Protein AF-A0A918XH96-F1 (afdb_monomer)

Structure (mmCIF, N/CA/C/O backbone):
data_AF-A0A918XH96-F1
#
_entry.id   AF-A0A918XH96-F1
#
loop_
_atom_site.group_PDB
_atom_site.id
_atom_site.type_symbol
_atom_site.label_atom_id
_atom_site.label_alt_id
_atom_site.label_comp_id
_atom_site.label_asym_id
_atom_site.label_entity_id
_atom_site.label_seq_id
_atom_site.pdbx_PDB_ins_code
_atom_site.Cartn_x
_atom_site.Cartn_y
_atom_site.Cartn_z
_atom_site.occupancy
_atom_site.B_iso_or_equiv
_atom_site.auth_seq_id
_atom_site.auth_comp_id
_atom_site.auth_asym_id
_atom_site.auth_atom_id
_atom_site.pdbx_PDB_model_num
ATOM 1 N N . MET A 1 1 ? 6.356 -19.910 -9.004 1.00 43.50 1 MET A N 1
ATOM 2 C CA . MET A 1 1 ? 5.643 -19.763 -7.718 1.00 43.50 1 MET A CA 1
ATOM 3 C C . MET A 1 1 ? 6.420 -20.559 -6.695 1.00 43.50 1 MET A C 1
ATOM 5 O O . MET A 1 1 ? 6.343 -21.779 -6.713 1.00 43.50 1 MET A O 1
ATOM 9 N N . GLU A 1 2 ? 7.242 -19.891 -5.894 1.00 53.94 2 GLU A N 1
ATOM 10 C CA . GLU A 1 2 ? 7.964 -20.565 -4.818 1.00 53.94 2 GLU A CA 1
ATOM 11 C C . GLU A 1 2 ? 7.059 -20.674 -3.594 1.00 53.94 2 GLU A C 1
ATOM 13 O O . GLU A 1 2 ? 6.277 -19.769 -3.296 1.00 53.94 2 GLU A O 1
ATOM 18 N N . ILE A 1 3 ? 7.145 -21.812 -2.913 1.00 57.75 3 ILE A N 1
ATOM 19 C CA . ILE A 1 3 ? 6.344 -22.203 -1.746 1.00 57.75 3 ILE A CA 1
ATOM 20 C C . ILE A 1 3 ? 6.321 -21.102 -0.662 1.00 57.75 3 ILE A C 1
ATOM 22 O O . ILE A 1 3 ? 5.319 -20.922 0.029 1.00 57.75 3 ILE A O 1
ATOM 26 N N . THR A 1 4 ? 7.372 -20.286 -0.589 1.00 67.88 4 THR A N 1
ATOM 27 C CA . THR A 1 4 ? 7.492 -19.063 0.219 1.00 67.88 4 THR A CA 1
ATOM 28 C C . THR A 1 4 ? 6.334 -18.077 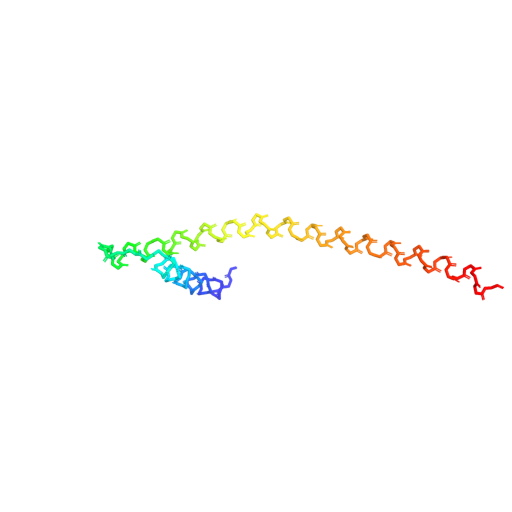0.043 1.00 67.88 4 THR A C 1
ATOM 30 O O . THR A 1 4 ? 5.833 -17.558 1.038 1.00 67.88 4 THR A O 1
ATOM 33 N N . GLY A 1 5 ? 5.843 -17.854 -1.179 1.00 71.06 5 GLY A N 1
ATOM 34 C CA . GLY A 1 5 ? 4.760 -16.896 -1.434 1.00 71.06 5 GLY A CA 1
ATOM 35 C C . GLY A 1 5 ? 3.423 -17.312 -0.815 1.00 71.06 5 GLY A C 1
ATOM 36 O O . GLY A 1 5 ? 2.674 -16.469 -0.324 1.00 71.06 5 GLY A O 1
ATOM 37 N N . ILE A 1 6 ? 3.147 -18.617 -0.779 1.00 74.25 6 ILE A N 1
ATOM 38 C CA . ILE A 1 6 ? 1.920 -19.166 -0.188 1.00 74.25 6 ILE A CA 1
ATOM 39 C C . ILE A 1 6 ? 1.974 -19.039 1.339 1.00 74.25 6 ILE A C 1
ATOM 41 O O . ILE A 1 6 ? 1.020 -18.555 1.945 1.00 74.25 6 ILE A O 1
ATOM 45 N N . PHE A 1 7 ? 3.102 -19.393 1.964 1.00 76.00 7 PHE A N 1
ATOM 46 C CA . PHE A 1 7 ? 3.279 -19.234 3.411 1.00 76.00 7 PHE A CA 1
ATOM 47 C C . PHE A 1 7 ? 3.179 -17.767 3.853 1.00 76.00 7 PHE A C 1
ATOM 49 O O . PHE A 1 7 ? 2.471 -17.471 4.816 1.00 76.00 7 PHE A O 1
ATOM 56 N N . SER A 1 8 ? 3.804 -16.834 3.128 1.00 71.88 8 SER A N 1
ATOM 57 C CA . SER A 1 8 ? 3.685 -15.401 3.417 1.00 71.88 8 SER A CA 1
ATOM 58 C C . SER A 1 8 ? 2.251 -14.889 3.266 1.00 71.88 8 SER A C 1
ATOM 60 O O . SER A 1 8 ? 1.786 -14.145 4.126 1.00 71.88 8 SER A O 1
ATOM 62 N N . ALA A 1 9 ? 1.519 -15.316 2.233 1.00 72.44 9 ALA A N 1
ATOM 63 C CA . ALA A 1 9 ? 0.124 -14.920 2.036 1.00 72.44 9 ALA A CA 1
ATOM 64 C C . ALA A 1 9 ? -0.791 -15.413 3.170 1.00 72.44 9 ALA A C 1
ATOM 66 O O . ALA A 1 9 ? -1.644 -14.661 3.640 1.00 72.44 9 ALA A O 1
ATOM 67 N N . ILE A 1 10 ? -0.581 -16.642 3.656 1.00 77.94 10 ILE A N 1
ATOM 68 C CA . ILE A 1 10 ? -1.329 -17.201 4.793 1.00 77.94 10 ILE A CA 1
ATOM 69 C C . ILE A 1 10 ? -1.039 -16.409 6.075 1.00 77.94 10 ILE A C 1
ATOM 71 O O . ILE A 1 10 ? -1.970 -16.044 6.793 1.00 77.94 10 ILE A O 1
ATOM 75 N N . ILE A 1 11 ? 0.234 -16.109 6.354 1.00 80.00 11 ILE A N 1
ATOM 76 C CA . ILE A 1 11 ? 0.642 -15.348 7.546 1.00 80.00 11 ILE A CA 1
ATOM 77 C C . ILE A 1 11 ? 0.055 -13.932 7.511 1.00 80.00 11 ILE A C 1
ATOM 79 O O . ILE A 1 11 ? -0.542 -13.489 8.490 1.00 80.00 11 ILE A O 1
ATOM 83 N N . VAL A 1 12 ? 0.162 -13.236 6.377 1.00 76.50 12 VAL A N 1
ATOM 84 C CA . VAL A 1 12 ? -0.401 -11.888 6.205 1.00 76.50 12 VAL A CA 1
ATOM 85 C C . VAL A 1 12 ? -1.928 -11.913 6.319 1.00 76.50 12 VAL A C 1
ATOM 87 O O . VAL A 1 12 ? -2.497 -11.073 7.013 1.00 76.50 12 VAL A O 1
ATOM 90 N N . GLY A 1 13 ? -2.596 -12.905 5.724 1.00 74.31 13 GLY A N 1
ATOM 91 C CA . GLY A 1 13 ? -4.042 -13.103 5.846 1.00 74.31 13 GLY A CA 1
ATOM 92 C C . GLY A 1 13 ? -4.511 -13.307 7.287 1.00 74.31 13 GLY A C 1
ATOM 93 O O . GLY A 1 13 ? -5.496 -12.700 7.711 1.00 74.31 13 GLY A O 1
ATOM 94 N N . LEU A 1 14 ? -3.778 -14.109 8.067 1.00 76.88 14 LEU A N 1
ATOM 95 C CA . LEU A 1 14 ? -4.042 -14.318 9.494 1.00 76.88 14 LEU A CA 1
ATOM 96 C C . LEU A 1 14 ? -3.858 -13.035 10.308 1.00 76.88 14 LEU A C 1
ATOM 98 O O . LEU A 1 14 ? -4.703 -12.726 11.148 1.00 76.88 14 LEU A O 1
ATOM 102 N N . ILE A 1 15 ? -2.797 -12.268 10.042 1.00 81.38 15 ILE A N 1
ATOM 103 C CA . ILE A 1 15 ? -2.533 -10.994 10.723 1.00 81.38 15 ILE A CA 1
ATOM 104 C C . ILE A 1 15 ? -3.637 -9.980 10.407 1.00 81.38 15 ILE A C 1
ATOM 106 O O . ILE A 1 15 ? -4.195 -9.385 11.325 1.00 81.38 15 ILE A O 1
ATOM 110 N N . ILE 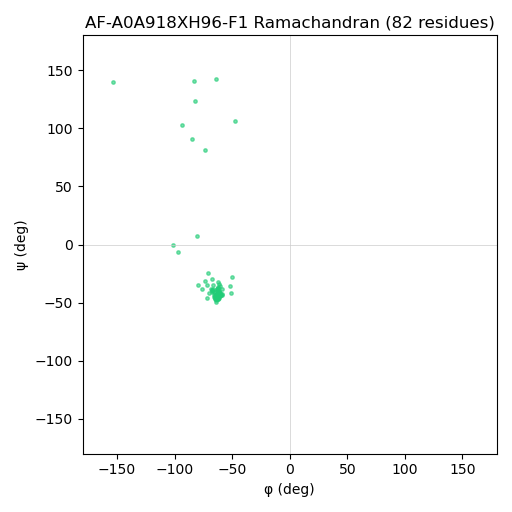A 1 16 ? -4.012 -9.817 9.136 1.00 76.50 16 ILE A N 1
ATOM 111 C CA . ILE A 1 16 ? -5.076 -8.890 8.724 1.00 76.50 16 ILE A CA 1
ATOM 112 C C . ILE A 1 16 ? -6.426 -9.311 9.318 1.00 76.50 16 ILE A C 1
ATOM 114 O O . ILE A 1 16 ? -7.151 -8.465 9.840 1.00 76.50 16 ILE A O 1
ATOM 118 N N . GLY A 1 17 ? -6.753 -10.607 9.310 1.00 70.94 17 GLY A N 1
ATOM 119 C CA . GLY A 1 17 ? -7.973 -11.126 9.933 1.00 70.94 17 GLY A CA 1
ATOM 120 C C . GLY A 1 17 ? -8.024 -10.871 11.445 1.00 70.94 17 GLY A C 1
ATOM 121 O O . GLY A 1 17 ? -9.060 -10.463 11.975 1.00 70.94 17 GLY A O 1
ATOM 122 N N . ALA A 1 18 ? -6.897 -11.044 12.142 1.00 72.75 18 ALA A N 1
ATOM 123 C CA . ALA A 1 18 ? -6.779 -10.745 13.568 1.00 72.75 18 ALA A CA 1
ATOM 124 C C . ALA A 1 18 ? -6.882 -9.237 13.858 1.00 72.75 18 ALA A C 1
ATOM 126 O O . ALA A 1 18 ? -7.568 -8.839 14.801 1.00 72.75 18 ALA A O 1
ATOM 127 N N . LEU A 1 19 ? -6.263 -8.393 13.028 1.00 75.31 19 LEU A N 1
ATOM 128 C CA . LEU A 1 19 ? -6.335 -6.936 13.144 1.00 75.31 19 LEU A CA 1
ATOM 129 C C . LEU A 1 19 ? -7.744 -6.407 12.857 1.00 75.31 19 LEU A C 1
ATOM 131 O O . LEU A 1 19 ? -8.223 -5.554 13.595 1.00 75.31 19 LEU A O 1
ATOM 135 N N . GLY A 1 20 ? -8.459 -6.945 11.867 1.00 70.00 20 GLY A N 1
ATOM 136 C CA . GLY A 1 20 ? -9.860 -6.588 11.611 1.00 70.00 20 GLY A CA 1
ATOM 137 C C . GLY A 1 20 ? -10.766 -6.871 12.816 1.00 70.00 20 GLY A C 1
ATOM 138 O O . GLY A 1 20 ? -11.621 -6.056 13.162 1.00 70.00 20 GLY A O 1
ATOM 139 N N . ARG A 1 21 ? -10.516 -7.983 13.523 1.00 70.62 21 ARG A N 1
ATOM 140 C CA . ARG A 1 21 ? -11.201 -8.332 14.778 1.00 70.62 21 ARG A CA 1
ATOM 141 C C . ARG A 1 21 ? -10.849 -7.388 15.939 1.00 70.62 21 ARG A C 1
ATOM 143 O O . ARG A 1 21 ? -11.681 -7.211 16.825 1.00 70.62 21 ARG A O 1
ATOM 150 N N . LEU A 1 22 ? -9.647 -6.808 15.942 1.00 72.38 22 LEU A N 1
ATOM 151 C CA . LEU A 1 22 ? -9.194 -5.831 16.940 1.00 72.38 22 LEU A CA 1
ATOM 152 C C . LEU A 1 22 ? -9.733 -4.416 16.662 1.00 72.38 22 LEU A C 1
ATOM 154 O O . LEU A 1 22 ? -10.041 -3.689 17.601 1.00 72.38 22 LEU A O 1
ATOM 158 N N . ILE A 1 23 ? -9.866 -4.038 15.386 1.00 74.31 23 ILE A N 1
ATOM 159 C CA . ILE A 1 23 ? -10.341 -2.715 14.949 1.00 74.31 23 ILE A CA 1
ATOM 160 C C . ILE A 1 23 ? -11.849 -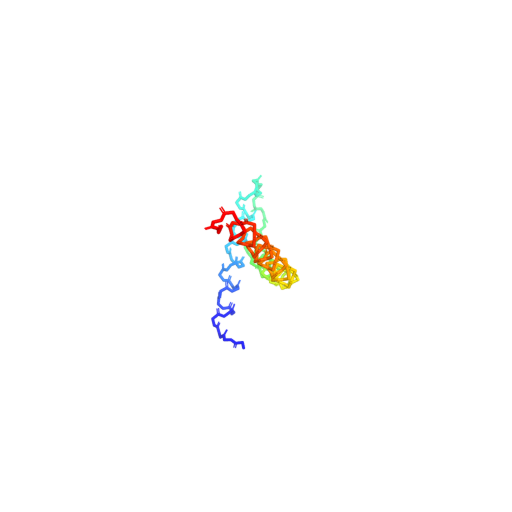2.549 15.154 1.00 74.31 23 ILE A C 1
ATOM 162 O O . ILE A 1 23 ? -12.296 -1.433 15.399 1.00 74.31 23 ILE A O 1
ATOM 166 N N . ILE A 1 24 ? -12.638 -3.624 15.064 1.00 63.59 24 ILE A N 1
ATOM 167 C CA . ILE A 1 24 ? -14.090 -3.579 15.287 1.00 63.59 24 ILE A CA 1
ATOM 168 C C . ILE A 1 24 ? -14.371 -3.922 16.761 1.00 63.59 24 ILE A C 1
ATOM 170 O O . ILE A 1 24 ? -14.349 -5.103 17.126 1.00 63.59 24 ILE A O 1
ATOM 174 N N . PRO A 1 25 ? -14.670 -2.936 17.635 1.00 56.81 25 PRO A N 1
ATOM 175 C CA . PRO A 1 25 ? -14.959 -3.195 19.032 1.00 56.81 25 PRO A CA 1
ATO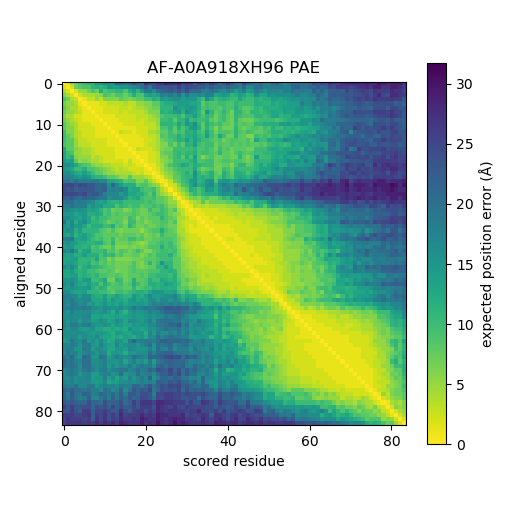M 176 C C . PRO A 1 25 ? -16.443 -3.550 19.140 1.00 56.81 25 PRO A C 1
ATOM 178 O O . PRO A 1 25 ? -17.313 -2.692 19.261 1.00 56.81 25 PRO A O 1
ATOM 181 N N . GLY A 1 26 ? -16.752 -4.838 19.044 1.00 58.25 26 GLY A N 1
ATOM 182 C CA . GLY A 1 26 ? -18.119 -5.336 19.149 1.00 58.25 26 GLY A CA 1
ATOM 183 C C . GLY A 1 26 ? -18.140 -6.768 19.653 1.00 58.25 26 GLY A C 1
ATOM 184 O O . GLY A 1 26 ? -17.291 -7.571 19.279 1.00 58.25 26 GLY A O 1
ATOM 185 N N . LYS A 1 27 ? -19.102 -7.079 20.530 1.00 59.53 27 LYS A N 1
ATOM 186 C CA . LYS A 1 27 ? -19.300 -8.396 21.156 1.00 59.53 27 LYS A CA 1
ATOM 187 C C . LYS A 1 27 ? -19.232 -9.498 20.085 1.00 59.53 27 LYS A C 1
ATOM 189 O O . LYS A 1 27 ? -20.143 -9.627 19.267 1.00 59.53 27 LYS A O 1
ATOM 194 N N . GLN A 1 28 ? -18.131 -10.251 20.075 1.00 57.75 28 GLN A N 1
ATOM 195 C CA . GLN A 1 28 ? -17.799 -11.251 19.058 1.00 57.75 28 GLN A CA 1
ATOM 196 C C . GLN A 1 28 ? -18.674 -12.495 19.220 1.00 57.75 28 GLN A C 1
ATOM 198 O O . GLN A 1 28 ? -18.253 -13.504 19.771 1.00 57.75 28 GLN A O 1
ATOM 203 N N . HIS A 1 29 ? -19.895 -12.425 18.701 1.00 64.62 29 HIS A N 1
ATOM 204 C CA . HIS A 1 29 ? -20.746 -13.597 18.482 1.00 64.62 29 HIS A CA 1
ATOM 205 C C . HIS A 1 29 ? -20.368 -14.339 17.185 1.00 64.62 29 HIS A C 1
ATOM 207 O O . HIS A 1 29 ? -21.074 -15.247 16.756 1.00 64.62 29 HIS A O 1
ATOM 213 N N . LEU A 1 30 ? -19.272 -13.936 16.530 1.00 67.69 30 LEU A N 1
ATOM 214 C CA . LEU A 1 30 ? -18.792 -14.541 15.294 1.00 67.69 30 LEU A CA 1
ATOM 215 C C . LEU A 1 30 ? -17.977 -15.808 15.610 1.00 67.69 30 LEU A C 1
ATOM 217 O O . LEU A 1 30 ? -16.987 -15.718 16.343 1.00 67.69 30 LEU A O 1
ATOM 221 N N . PRO A 1 31 ? -18.352 -16.980 15.062 1.00 76.56 31 PRO A N 1
ATOM 222 C CA . PRO A 1 31 ? -17.602 -18.211 15.273 1.00 76.56 31 PRO A CA 1
ATOM 223 C C . PRO A 1 31 ? -16.199 -18.100 14.660 1.00 76.56 31 PRO A C 1
ATOM 225 O O . PRO A 1 31 ? -16.026 -17.531 13.583 1.00 76.56 31 PRO A O 1
ATOM 228 N N . ILE A 1 32 ? -15.196 -18.678 15.333 1.00 75.00 32 ILE A N 1
ATOM 229 C CA . ILE A 1 32 ? -13.767 -18.614 14.953 1.00 75.00 32 ILE A CA 1
ATOM 230 C C . ILE A 1 32 ? -13.539 -19.025 13.490 1.00 75.00 32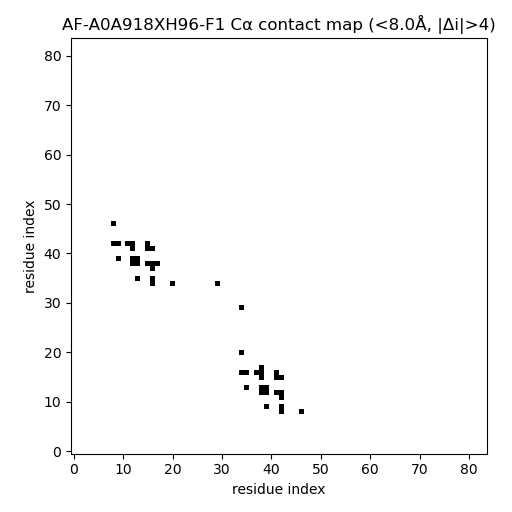 ILE A C 1
ATOM 232 O O . ILE A 1 32 ? -12.711 -18.432 12.800 1.00 75.00 32 ILE A O 1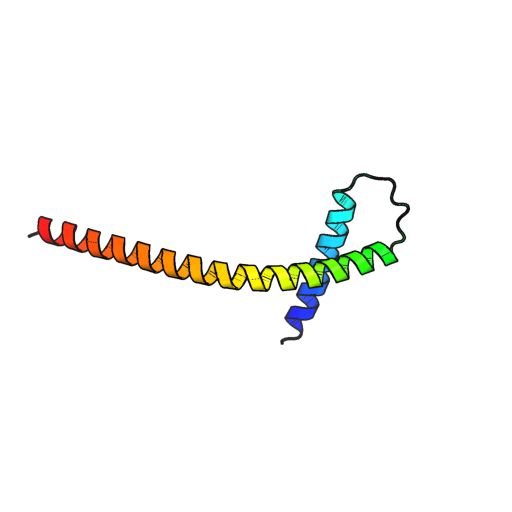
ATOM 236 N N . TRP A 1 33 ? -14.317 -19.993 12.998 1.00 75.94 33 TRP A N 1
ATOM 237 C CA . TRP A 1 33 ? -14.258 -20.444 11.610 1.00 75.94 33 TRP A CA 1
ATOM 238 C C . TRP A 1 33 ? -14.617 -19.340 10.602 1.00 75.94 33 TRP A C 1
ATOM 240 O O . TRP A 1 33 ? -13.966 -19.229 9.568 1.00 75.94 33 TRP A O 1
ATOM 250 N N . LEU A 1 34 ? -15.577 -18.463 10.917 1.00 78.00 34 LEU A N 1
ATOM 251 C CA . LEU A 1 34 ? -15.958 -17.363 10.026 1.00 78.00 34 LEU A CA 1
ATOM 252 C C . LEU A 1 34 ? -14.837 -16.323 9.904 1.00 78.00 34 LEU A C 1
ATOM 254 O O . LEU A 1 34 ? -14.567 -15.830 8.814 1.00 78.00 34 LEU A O 1
ATOM 258 N N . THR A 1 35 ? -14.144 -16.033 11.008 1.00 76.44 35 THR A N 1
ATOM 259 C CA . THR A 1 35 ? -12.970 -15.145 11.015 1.00 76.44 35 THR A CA 1
ATOM 260 C C . THR A 1 35 ? -11.829 -15.726 10.181 1.00 76.44 35 THR A C 1
ATOM 262 O O . THR A 1 35 ? -11.159 -14.990 9.462 1.00 76.44 35 THR A O 1
ATOM 265 N N . LEU A 1 36 ? -11.631 -17.048 10.235 1.00 76.56 36 LEU A N 1
ATOM 266 C CA . LEU A 1 36 ? -10.633 -17.741 9.420 1.00 76.56 36 LEU A CA 1
ATOM 267 C C . LEU A 1 36 ? -10.965 -17.630 7.924 1.00 76.56 36 LEU A C 1
ATOM 269 O O . LEU A 1 36 ? -10.105 -17.263 7.128 1.00 76.56 36 LEU A O 1
ATOM 273 N N . VAL A 1 37 ? -12.222 -17.883 7.549 1.00 81.44 37 VAL A N 1
ATOM 274 C CA . VAL A 1 37 ? -12.697 -17.759 6.162 1.00 81.44 37 VAL A CA 1
ATOM 275 C C . VAL A 1 37 ? -12.559 -16.319 5.664 1.00 81.44 37 VAL A C 1
ATOM 277 O O . VAL A 1 37 ? -12.045 -16.100 4.569 1.00 81.44 37 VAL A O 1
ATOM 280 N N . LEU A 1 38 ? -12.936 -15.329 6.477 1.00 79.38 38 LEU A N 1
ATOM 281 C CA . LEU A 1 38 ? -12.764 -13.913 6.145 1.00 79.38 38 LEU A CA 1
ATOM 282 C C . LEU A 1 38 ? -11.288 -13.534 5.966 1.00 79.38 38 LEU A C 1
ATOM 284 O O . LEU A 1 38 ? -10.970 -12.804 5.032 1.00 79.38 38 LEU A O 1
ATOM 288 N N . GLY A 1 39 ? -10.384 -14.055 6.800 1.00 77.75 39 GLY A N 1
ATOM 289 C CA . GLY A 1 39 ? -8.939 -13.853 6.652 1.00 77.75 39 GLY A CA 1
ATOM 290 C C . GLY A 1 39 ? -8.389 -14.425 5.343 1.00 77.75 39 GLY A C 1
ATOM 291 O O . GLY A 1 39 ? -7.592 -13.774 4.670 1.00 77.75 39 GLY A O 1
ATOM 292 N N . ILE A 1 40 ? -8.867 -15.604 4.932 1.00 80.44 40 ILE A N 1
ATOM 293 C CA . ILE A 1 40 ? -8.507 -16.218 3.646 1.00 80.44 40 ILE A CA 1
ATOM 294 C C . ILE A 1 40 ? -9.006 -15.351 2.482 1.00 80.44 40 ILE A C 1
ATOM 296 O O . ILE A 1 40 ? -8.226 -15.008 1.595 1.00 80.44 40 ILE A O 1
ATOM 300 N N . VAL A 1 41 ? -10.278 -14.939 2.502 1.00 84.25 41 VAL A N 1
ATOM 301 C CA . VAL A 1 41 ? -10.858 -14.063 1.468 1.00 84.25 41 VAL A CA 1
ATOM 302 C C . VAL A 1 41 ? -10.100 -12.735 1.390 1.00 84.25 41 VAL A C 1
ATOM 304 O O . VAL A 1 41 ? -9.748 -12.295 0.297 1.00 84.25 41 VAL A O 1
ATOM 307 N N . ALA A 1 42 ? -9.774 -12.129 2.533 1.00 79.94 42 ALA A N 1
ATOM 308 C CA . ALA A 1 42 ? -8.995 -10.898 2.597 1.00 79.94 42 ALA A CA 1
ATOM 309 C C . ALA A 1 42 ? -7.579 -11.065 2.020 1.00 79.94 42 ALA A C 1
ATOM 311 O O . ALA A 1 42 ? -7.103 -10.161 1.338 1.00 79.94 42 ALA A O 1
ATOM 312 N N . ALA A 1 43 ? -6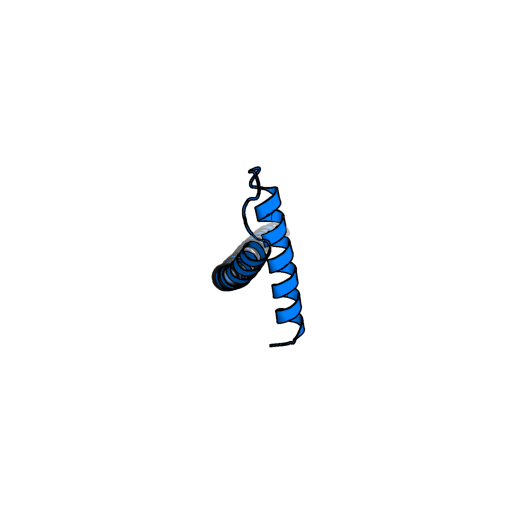.918 -12.208 2.231 1.00 77.81 43 ALA A N 1
ATOM 313 C CA . ALA A 1 43 ? -5.599 -12.486 1.660 1.00 77.81 43 ALA A CA 1
ATOM 314 C C . ALA A 1 43 ? -5.640 -12.586 0.127 1.00 77.81 43 ALA A C 1
ATOM 316 O O . ALA A 1 43 ? -4.791 -12.009 -0.552 1.00 77.81 43 ALA A O 1
ATOM 317 N N . PHE A 1 44 ? -6.648 -13.268 -0.426 1.00 81.81 44 PHE A N 1
ATOM 318 C CA . PHE A 1 44 ? -6.836 -13.365 -1.876 1.00 81.81 44 PHE A CA 1
ATOM 319 C C . PHE A 1 44 ? -7.159 -12.008 -2.504 1.00 81.81 44 PHE A C 1
ATOM 321 O O . PHE A 1 44 ? -6.540 -11.623 -3.496 1.00 81.81 44 PHE A O 1
ATOM 328 N N . VAL A 1 45 ? -8.091 -11.259 -1.908 1.00 82.12 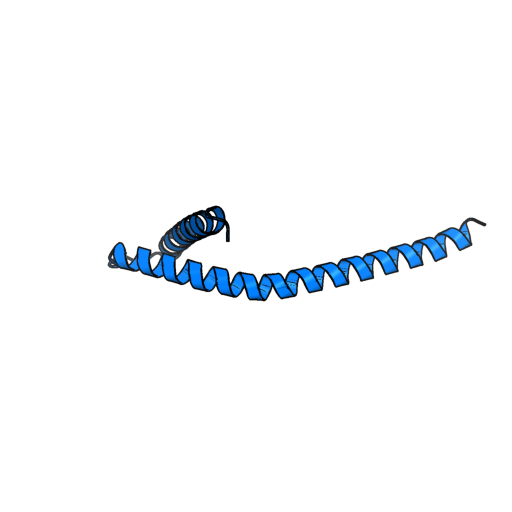45 VAL A N 1
ATOM 329 C CA . VAL A 1 45 ? -8.482 -9.930 -2.396 1.00 82.12 45 VAL A CA 1
ATOM 330 C C . VAL A 1 45 ? -7.325 -8.940 -2.262 1.00 82.12 45 VAL A C 1
ATOM 332 O O . VAL A 1 45 ? -7.015 -8.230 -3.213 1.00 82.12 45 VAL A O 1
ATOM 335 N N . GLY A 1 46 ? -6.636 -8.924 -1.121 1.00 77.88 46 GLY A N 1
ATOM 336 C CA . GLY A 1 46 ? -5.468 -8.076 -0.889 1.00 77.88 46 GLY A CA 1
ATOM 337 C C . GLY A 1 46 ? -4.325 -8.384 -1.855 1.00 77.88 46 GLY A C 1
ATOM 338 O O . GLY A 1 46 ? -3.737 -7.461 -2.411 1.00 77.88 46 GLY A O 1
ATOM 339 N N . GLY A 1 47 ? -4.062 -9.666 -2.127 1.00 79.75 47 GLY A N 1
ATOM 340 C CA . GLY A 1 47 ? -3.080 -10.093 -3.123 1.00 79.75 47 GLY A CA 1
ATOM 341 C C . GLY A 1 47 ? -3.428 -9.628 -4.539 1.00 79.75 47 GLY A C 1
ATOM 342 O O . GLY A 1 47 ? -2.562 -9.116 -5.242 1.00 79.75 47 GLY A O 1
ATOM 343 N N . TRP A 1 48 ? -4.696 -9.735 -4.946 1.00 81.00 48 TRP A N 1
ATOM 344 C CA . TRP A 1 48 ? -5.159 -9.268 -6.258 1.00 81.00 48 TRP A CA 1
ATOM 345 C C . TRP A 1 48 ? -5.141 -7.738 -6.396 1.00 81.00 48 TRP A C 1
ATOM 347 O O . TRP A 1 48 ? -4.755 -7.207 -7.431 1.00 81.00 48 TRP A O 1
ATOM 357 N N . ILE A 1 49 ? -5.497 -7.002 -5.344 1.00 74.88 49 ILE A N 1
ATOM 358 C CA . ILE A 1 49 ? -5.380 -5.537 -5.342 1.00 74.88 49 ILE A CA 1
ATOM 359 C C . ILE A 1 49 ? -3.902 -5.128 -5.403 1.00 74.88 49 ILE A C 1
ATOM 361 O O . ILE A 1 49 ? -3.540 -4.221 -6.152 1.00 74.88 49 ILE A O 1
ATOM 365 N N . ALA A 1 50 ? -3.027 -5.821 -4.670 1.00 76.25 50 ALA A N 1
ATOM 366 C CA . ALA A 1 50 ? -1.596 -5.543 -4.675 1.00 76.25 50 ALA A CA 1
ATOM 367 C C . ALA A 1 50 ? -0.968 -5.717 -6.065 1.00 76.25 50 ALA A C 1
ATOM 369 O O . ALA A 1 50 ? -0.098 -4.926 -6.417 1.00 76.25 50 ALA A O 1
ATOM 370 N N . THR A 1 51 ? -1.410 -6.678 -6.884 1.00 75.31 51 THR A N 1
ATOM 371 C CA . THR A 1 51 ? -0.882 -6.824 -8.253 1.00 75.31 51 THR A CA 1
ATOM 372 C C . THR A 1 51 ? -1.279 -5.653 -9.148 1.00 75.31 51 THR A C 1
ATOM 374 O O . THR A 1 51 ? -0.437 -5.160 -9.894 1.00 75.31 51 THR A O 1
ATOM 377 N N . ILE A 1 52 ? -2.511 -5.149 -9.025 1.00 72.69 52 ILE A N 1
ATOM 378 C CA . ILE A 1 52 ? -2.986 -3.978 -9.778 1.00 72.69 52 ILE A CA 1
ATOM 379 C C . ILE A 1 52 ? -2.192 -2.721 -9.388 1.00 72.69 52 ILE A C 1
ATOM 381 O O . ILE A 1 52 ? -1.720 -1.981 -10.253 1.00 72.69 52 ILE A O 1
ATOM 385 N N . PHE A 1 53 ? -1.998 -2.489 -8.087 1.00 69.94 53 PHE A N 1
ATOM 386 C CA . PHE A 1 53 ? -1.251 -1.327 -7.597 1.00 69.94 53 PHE A CA 1
ATOM 387 C C . PHE A 1 53 ? 0.257 -1.433 -7.849 1.00 69.94 53 PHE A C 1
ATOM 389 O O . PHE A 1 53 ? 0.891 -0.423 -8.155 1.00 69.94 53 PHE A O 1
ATOM 396 N N . ALA A 1 54 ? 0.838 -2.633 -7.784 1.00 71.12 54 ALA A N 1
ATOM 397 C CA . ALA A 1 54 ? 2.255 -2.850 -8.070 1.00 71.12 54 ALA A CA 1
ATOM 398 C C . ALA A 1 54 ? 2.605 -2.489 -9.519 1.00 71.12 54 ALA A C 1
ATOM 400 O O . ALA A 1 54 ? 3.653 -1.893 -9.764 1.00 71.12 54 ALA A O 1
ATOM 401 N N . THR A 1 55 ? 1.719 -2.782 -10.477 1.00 71.06 55 THR A N 1
ATOM 402 C CA . THR A 1 55 ? 1.926 -2.385 -11.875 1.00 71.06 55 THR A CA 1
ATOM 403 C C . THR A 1 55 ? 1.990 -0.865 -12.022 1.00 71.06 55 THR A C 1
ATOM 405 O O . THR A 1 55 ? 2.918 -0.355 -12.644 1.00 71.06 55 THR A O 1
ATOM 408 N N . ALA A 1 56 ? 1.060 -0.124 -11.414 1.00 74.62 56 ALA A N 1
ATOM 409 C CA . ALA A 1 56 ? 1.063 1.338 -11.480 1.00 74.62 56 ALA A CA 1
ATOM 410 C C . ALA A 1 56 ? 2.264 1.959 -10.742 1.00 74.62 56 ALA A C 1
ATOM 412 O O . ALA A 1 56 ? 2.861 2.917 -11.228 1.00 74.62 56 ALA A O 1
ATOM 413 N N . PHE A 1 57 ? 2.656 1.394 -9.599 1.00 80.56 57 PHE A N 1
ATOM 414 C CA . PHE A 1 57 ? 3.772 1.889 -8.793 1.00 80.56 57 PHE A CA 1
ATOM 415 C C . PHE A 1 57 ? 5.112 1.831 -9.535 1.00 80.56 57 PHE A C 1
ATOM 417 O O . PHE A 1 57 ? 5.852 2.814 -9.536 1.00 80.56 57 PHE A O 1
ATOM 424 N N . LEU A 1 58 ? 5.405 0.719 -10.220 1.00 81.00 58 LEU A N 1
ATOM 425 C CA . LEU A 1 58 ? 6.636 0.588 -11.006 1.00 81.00 58 LEU A CA 1
ATOM 426 C C . LEU A 1 58 ? 6.689 1.598 -12.161 1.00 81.00 58 LEU A C 1
ATOM 428 O O . LEU A 1 58 ? 7.740 2.184 -12.414 1.00 81.00 58 LEU A O 1
ATOM 432 N N . TRP A 1 59 ? 5.554 1.859 -12.817 1.00 79.88 59 TRP A N 1
ATOM 433 C CA . TRP A 1 59 ? 5.458 2.882 -13.862 1.00 79.88 59 TRP A CA 1
ATOM 434 C C . TRP A 1 59 ? 5.686 4.296 -13.325 1.00 79.88 59 TRP A C 1
ATOM 436 O O . TRP A 1 59 ? 6.442 5.061 -13.922 1.00 79.88 59 TRP A O 1
ATOM 446 N N . VAL A 1 60 ? 5.083 4.636 -12.184 1.00 86.75 60 VAL A N 1
ATOM 447 C CA . VAL A 1 60 ? 5.284 5.938 -11.532 1.00 86.75 60 VAL A CA 1
ATOM 448 C C . VAL A 1 60 ? 6.747 6.125 -11.121 1.00 86.75 60 VAL A C 1
ATOM 450 O O . VAL A 1 60 ? 7.311 7.187 -11.380 1.00 86.75 60 VAL A O 1
ATOM 453 N N . LEU A 1 61 ? 7.392 5.100 -10.555 1.00 88.12 61 LEU A N 1
ATOM 454 C CA . LEU A 1 61 ? 8.811 5.158 -10.195 1.00 88.12 61 LEU A CA 1
ATOM 455 C C . LEU A 1 61 ? 9.721 5.378 -11.408 1.00 88.12 61 LEU A C 1
ATOM 457 O O . LEU A 1 61 ? 10.627 6.205 -11.344 1.00 88.12 61 LEU A O 1
ATOM 461 N N . LEU A 1 62 ? 9.481 4.684 -12.524 1.00 88.88 62 LEU A N 1
ATOM 462 C CA . LEU A 1 62 ? 10.276 4.869 -13.743 1.00 88.88 62 LEU A CA 1
ATOM 463 C C . LEU A 1 62 ? 10.168 6.298 -14.283 1.00 88.88 62 LEU A C 1
ATOM 465 O O . LEU A 1 62 ? 11.183 6.905 -14.623 1.00 88.88 62 LEU A O 1
ATOM 469 N N . VAL A 1 63 ? 8.957 6.860 -14.314 1.00 93.31 63 VAL A N 1
ATOM 470 C CA . VAL A 1 63 ? 8.747 8.251 -14.741 1.00 93.31 63 VAL A CA 1
ATOM 471 C C . VAL A 1 63 ? 9.461 9.222 -13.799 1.00 93.31 63 VAL A C 1
ATOM 473 O O . VAL A 1 63 ? 10.127 10.138 -14.272 1.00 93.31 63 VAL A O 1
ATOM 476 N N . GLN A 1 64 ? 9.394 9.010 -12.483 1.00 93.38 64 GLN A N 1
ATOM 477 C CA . GLN A 1 64 ? 10.099 9.847 -11.507 1.00 93.38 64 GLN A CA 1
ATOM 478 C C . GLN A 1 64 ? 11.616 9.828 -11.708 1.00 93.38 64 GLN A C 1
ATOM 480 O O . GLN A 1 64 ? 12.243 10.886 -11.700 1.00 93.38 64 GLN A O 1
ATOM 485 N N . VAL A 1 65 ? 12.202 8.649 -11.928 1.00 95.88 65 VAL A N 1
ATOM 486 C CA . VAL A 1 65 ? 13.643 8.510 -12.176 1.00 95.88 65 VAL A CA 1
ATOM 487 C C . VAL A 1 65 ? 14.047 9.225 -13.464 1.00 95.88 65 VAL A C 1
ATOM 489 O O . VAL A 1 65 ? 15.041 9.947 -13.466 1.00 95.88 65 VAL A O 1
ATOM 492 N N . LEU A 1 66 ? 13.267 9.090 -14.542 1.00 95.06 66 LEU A N 1
ATOM 493 C CA . LEU A 1 66 ? 13.538 9.786 -15.804 1.00 95.06 66 LEU A CA 1
ATOM 494 C C . LEU A 1 66 ? 13.443 11.307 -15.661 1.00 95.06 66 LEU A C 1
ATOM 496 O O . LEU A 1 66 ? 14.308 12.024 -16.160 1.00 95.06 66 LEU A O 1
ATOM 500 N N . VAL A 1 67 ? 12.427 11.806 -14.956 1.00 96.44 67 VAL A N 1
ATOM 501 C CA . VAL A 1 67 ? 12.274 13.242 -14.686 1.00 96.44 67 VAL A CA 1
ATOM 502 C C . VAL A 1 67 ? 13.444 13.758 -13.848 1.00 96.44 67 VAL A C 1
ATOM 504 O O . VAL A 1 67 ? 14.031 14.781 -14.193 1.00 96.44 67 VAL A O 1
ATOM 507 N N . ALA A 1 68 ? 13.835 13.038 -12.795 1.00 95.25 68 ALA A N 1
ATOM 508 C CA . ALA A 1 68 ? 14.976 13.404 -11.960 1.00 95.25 68 ALA A CA 1
ATOM 509 C C . ALA A 1 68 ? 16.286 13.430 -12.760 1.00 95.25 68 ALA A C 1
ATOM 511 O O . ALA A 1 68 ? 17.029 14.407 -12.687 1.00 95.25 68 ALA A O 1
ATOM 512 N N . ALA A 1 69 ? 16.541 12.404 -13.576 1.00 94.94 69 ALA A N 1
ATOM 513 C CA . ALA A 1 69 ? 17.712 12.348 -14.447 1.00 94.94 69 ALA A CA 1
ATOM 514 C C . ALA A 1 69 ? 17.737 13.515 -15.449 1.00 94.94 69 ALA A C 1
ATOM 516 O O . ALA A 1 69 ? 18.780 14.133 -15.648 1.00 94.94 69 ALA A O 1
ATOM 517 N N . GLY A 1 70 ? 16.585 13.861 -16.033 1.00 94.62 70 GLY A N 1
ATOM 518 C CA . GLY A 1 70 ? 16.455 15.010 -16.928 1.00 94.62 70 GLY A CA 1
ATOM 519 C C . GLY A 1 70 ? 16.762 16.338 -16.235 1.00 94.62 70 GLY A C 1
ATOM 520 O O . GLY A 1 70 ? 17.491 17.160 -16.784 1.00 94.62 70 GLY A O 1
ATOM 521 N N . ILE A 1 71 ? 16.262 16.538 -15.013 1.00 93.56 71 ILE A N 1
ATOM 522 C CA . ILE A 1 71 ? 16.546 17.743 -14.220 1.00 93.56 71 ILE A CA 1
ATOM 523 C C . ILE A 1 71 ? 18.043 17.856 -13.918 1.00 93.56 71 ILE A C 1
ATOM 525 O O . ILE A 1 71 ? 18.614 18.928 -14.105 1.00 93.56 71 ILE A O 1
ATOM 529 N N . VAL A 1 72 ? 18.682 16.764 -13.489 1.00 93.25 72 VAL A N 1
ATOM 530 C CA . VAL A 1 72 ? 20.123 16.742 -13.190 1.00 93.25 72 VAL A CA 1
ATOM 531 C C . VAL A 1 72 ? 20.942 17.050 -14.442 1.00 93.25 72 VAL A C 1
ATOM 533 O O . VAL A 1 72 ? 21.796 17.926 -14.404 1.00 93.25 72 VAL A O 1
ATOM 536 N N . TYR A 1 73 ? 20.624 16.417 -15.572 1.00 91.94 73 TYR A N 1
ATOM 537 C CA . TYR A 1 73 ? 21.309 16.675 -16.839 1.00 91.94 73 TYR A CA 1
ATOM 538 C C . TYR A 1 73 ? 21.212 18.145 -17.272 1.00 91.94 73 TYR A C 1
ATOM 540 O O . TYR A 1 73 ? 22.198 18.747 -17.699 1.00 91.94 73 TYR A O 1
ATOM 548 N N . LEU A 1 74 ? 20.024 18.743 -17.146 1.00 89.19 74 LEU A N 1
ATOM 549 C CA . LEU A 1 74 ? 19.837 20.157 -17.456 1.00 89.19 74 LEU A CA 1
ATOM 550 C C . LEU A 1 74 ? 20.637 21.043 -16.496 1.00 89.19 74 LEU A C 1
ATOM 552 O O . LEU A 1 74 ? 21.302 21.972 -16.949 1.00 89.19 74 LEU A O 1
ATOM 556 N N . ALA A 1 75 ? 20.612 20.747 -15.195 1.00 87.31 75 ALA A N 1
ATOM 557 C CA . ALA A 1 75 ? 21.363 21.486 -14.184 1.00 87.31 75 ALA A CA 1
ATOM 558 C C . ALA A 1 75 ? 22.880 21.429 -14.428 1.00 87.31 75 ALA A C 1
ATOM 560 O O . ALA A 1 75 ? 23.534 22.473 -14.383 1.00 87.31 75 ALA A O 1
ATOM 561 N N . ASP A 1 76 ? 23.421 20.259 -14.774 1.00 85.31 76 ASP A N 1
ATOM 562 C CA . ASP A 1 76 ? 24.828 20.088 -15.152 1.00 85.31 76 ASP A CA 1
ATOM 563 C C . ASP A 1 76 ? 25.175 20.925 -16.387 1.00 85.31 76 ASP A C 1
ATOM 565 O O . ASP A 1 76 ? 26.205 21.598 -16.418 1.00 85.31 76 ASP A O 1
ATOM 569 N N . GLY A 1 77 ? 24.287 20.966 -17.385 1.00 79.44 77 GLY A N 1
ATOM 570 C CA . GLY A 1 77 ? 24.452 21.810 -18.570 1.00 79.44 77 GLY A CA 1
ATOM 571 C C . GLY A 1 77 ? 24.499 23.312 -18.258 1.00 79.44 77 GLY A C 1
ATOM 572 O O . GLY A 1 77 ? 25.230 24.055 -18.918 1.00 79.44 77 GLY A O 1
ATOM 573 N N . PHE A 1 78 ? 23.758 23.775 -17.247 1.00 75.06 78 PHE A N 1
ATOM 574 C CA . PHE A 1 78 ? 23.819 25.165 -16.782 1.00 75.06 78 PHE A CA 1
ATOM 575 C C . PHE A 1 78 ? 25.067 25.448 -15.937 1.00 75.06 78 PHE A C 1
ATOM 577 O O . PHE A 1 78 ? 25.669 26.509 -16.090 1.00 75.06 78 PHE A O 1
ATOM 584 N N . TYR A 1 79 ? 25.494 24.512 -15.088 1.00 70.19 79 TYR A N 1
ATOM 585 C CA . TYR A 1 79 ? 26.703 24.664 -14.272 1.00 70.19 79 TYR A CA 1
ATOM 586 C C . TYR A 1 79 ? 27.988 24.614 -15.105 1.00 70.19 79 TYR A C 1
ATOM 588 O O . TYR A 1 79 ? 28.869 25.449 -14.909 1.00 70.19 79 TYR A O 1
ATOM 596 N N . ALA A 1 80 ? 28.079 23.713 -16.086 1.00 60.69 80 ALA A N 1
ATOM 597 C CA . ALA A 1 80 ? 29.231 23.608 -16.983 1.00 60.69 80 ALA A CA 1
ATOM 598 C C . ALA A 1 80 ? 29.439 24.874 -17.830 1.00 60.69 80 ALA A C 1
ATOM 600 O O . ALA A 1 80 ? 30.572 25.245 -18.122 1.00 60.69 80 ALA A O 1
ATOM 601 N N . LYS A 1 81 ? 28.353 25.572 -18.183 1.00 57.06 81 LYS A N 1
ATOM 602 C CA . LYS A 1 81 ? 28.401 26.853 -18.905 1.00 57.06 81 LYS A CA 1
ATOM 603 C C . LYS A 1 81 ? 28.907 28.030 -18.071 1.00 57.06 81 LYS A C 1
ATOM 605 O O . LYS A 1 81 ? 29.383 28.991 -18.655 1.00 57.06 81 LYS A O 1
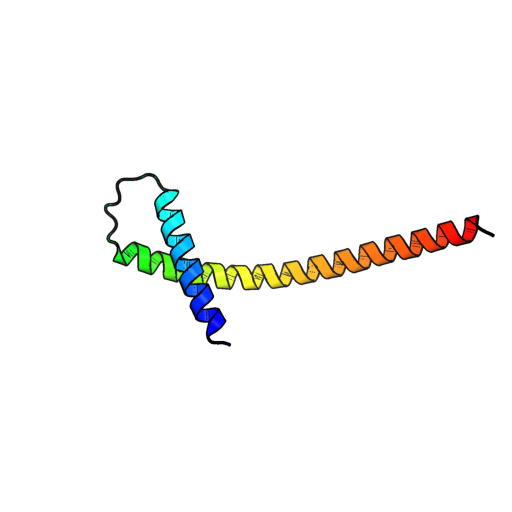ATOM 610 N N . ASN A 1 82 ? 28.781 27.969 -16.746 1.00 54.97 82 ASN A N 1
ATOM 611 C CA . ASN A 1 82 ? 29.183 29.049 -15.838 1.00 54.97 82 ASN A CA 1
ATOM 612 C C . ASN A 1 82 ? 30.581 28.832 -15.228 1.00 54.97 82 ASN A C 1
ATOM 614 O O . ASN A 1 82 ? 31.071 29.702 -14.513 1.00 54.97 82 ASN A O 1
ATOM 618 N N . ALA A 1 83 ? 31.192 27.668 -15.466 1.00 57.78 83 ALA A N 1
ATOM 619 C CA . ALA A 1 83 ? 32.513 27.296 -14.960 1.00 57.78 83 ALA A CA 1
ATOM 620 C C . ALA A 1 83 ? 33.646 27.435 -16.004 1.00 57.78 83 ALA A C 1
ATOM 622 O O . ALA A 1 83 ? 34.794 27.140 -15.674 1.00 57.78 83 ALA A O 1
ATOM 623 N N . ALA A 1 84 ? 33.332 27.864 -17.234 1.00 50.56 84 ALA A N 1
ATOM 624 C CA . ALA A 1 84 ? 34.279 28.200 -18.305 1.00 50.56 84 ALA A CA 1
ATOM 625 C C . ALA A 1 84 ? 34.277 29.714 -18.555 1.00 50.56 84 ALA A C 1
ATOM 627 O O . ALA A 1 84 ? 35.365 30.254 -18.853 1.00 50.56 84 ALA A O 1
#

InterPro domains:
  IPR007341 Transglycosylase-associated protein [PTHR33884] (1-72)

Mean predicted aligned error: 12.57 Å

Nearest PDB structures (foldseek):
  5vwx-assembly1_C  TM=3.672E-01  e=3.731E+00  Homo sapiens
  5vwx-assembly1_A  TM=3.358E-01  e=6.920E+00  Homo sapiens

Secondary structure (DSSP, 8-state):
--HHHHHHHHHHHHHHHHHHHHHS-S---S-HHHHHHHHHHHHHHHHHHHHHHHHHHHHHHHHHHHHHHHHHHHHHHHHHHH--

Sequence (84 aa):
MEITGIFSAIIVGLIIGALGRLIIPGKQHLPIWLTLVLGIVAAFVGGWIATIFATAFLWVLLVQVLVAAGIVYLADGFYAKNAA

Solvent-accessible surface area (backbone atoms only — not comparable to full-atom values): 4755 Å² total; per-residue (Å²): 136,60,73,65,58,57,55,53,44,52,53,52,12,50,51,52,34,52,47,54,59,67,72,50,88,63,89,77,84,68,58,71,67,58,51,51,52,50,9,52,52,50,31,56,51,51,53,55,51,47,55,60,51,50,56,52,49,56,54,54,51,52,51,52,51,52,52,51,53,50,51,50,53,52,50,51,58,55,52,59,66,75,75,113

Radius of gyration: 23.28 Å; Cα contacts (8 Å, |Δi|>4): 23; chains: 1; bounding box: 55×51×40 Å

pLDDT: mean 76.01, std 11.36, range [43.5, 96.44]

Foldseek 3Di:
DDPVVVVVLLVQLLVVLVVVVVVDPDDCPDDPVVSSVNSNVCSVVVVVVCVVVVVVVVVVVVVVVVVVVVVVVVVVVVVVVVVD

Organism: NCBI:txid141693